Protein AF-A0A538P2S4-F1 (afdb_monomer_lite)

Foldseek 3Di:
DDDDPPPVVVVCVVPPPPVVVVVVLVVVLVVQQVVVCVVVVHRPDSVNSNVVCVVPPVVVVVVVVVVVVVVVVVPD

Secondary structure (DSSP, 8-state):
----TTHHHHHHHIIIIIHHHHHHHHHHHHHHHHHHHHHHTS---HHHHHHHHHHHTHHHHHHHHHHHHHHHTT--

pLDDT: mean 77.77, std 17.89, range [42.19, 95.88]

Sequence (76 aa):
MSDRPDASANDLVKNSNLYREFQAEREEILKHKWIESEKAGYDIGFERALTDWIVKYRSKWRKARQAQQSQTNQTN

Radius of gyration: 17.72 Å; chains: 1; bounding box: 28×37×54 Å

Structure (mmCIF, N/CA/C/O backbone):
data_AF-A0A538P2S4-F1
#
_entry.id   AF-A0A538P2S4-F1
#
loop_
_atom_site.group_PDB
_atom_site.id
_atom_site.type_symbol
_atom_site.label_atom_id
_atom_site.label_alt_id
_atom_site.label_comp_id
_atom_site.label_asym_id
_atom_site.label_entity_id
_atom_site.label_seq_id
_atom_site.pdbx_PDB_ins_code
_atom_site.Cartn_x
_atom_site.Cartn_y
_atom_site.Cartn_z
_atom_site.occupancy
_atom_site.B_iso_or_equiv
_atom_site.auth_seq_id
_atom_site.auth_comp_id
_atom_site.auth_asym_id
_atom_site.auth_atom_id
_atom_site.pdbx_PDB_model_num
ATOM 1 N N . MET A 1 1 ? -2.596 25.229 41.154 1.00 42.19 1 MET A N 1
ATOM 2 C CA . MET A 1 1 ? -3.238 23.943 40.820 1.00 42.19 1 MET A CA 1
ATOM 3 C C . MET A 1 1 ? -3.617 24.005 39.350 1.00 42.19 1 MET A C 1
ATOM 5 O O . MET A 1 1 ? -4.566 24.702 39.022 1.00 42.19 1 MET A O 1
ATOM 9 N N . SER A 1 2 ? -2.828 23.394 38.469 1.00 42.59 2 SER A N 1
ATOM 10 C CA . SER A 1 2 ? -3.118 23.360 37.029 1.00 42.59 2 SER A CA 1
ATOM 11 C C . SER A 1 2 ? -2.831 21.956 36.512 1.00 42.59 2 SER A C 1
ATOM 13 O O . SER A 1 2 ? -1.870 21.739 35.780 1.00 42.59 2 SER A O 1
ATOM 15 N N . ASP A 1 3 ? -3.639 20.992 36.947 1.00 49.88 3 ASP A N 1
ATOM 16 C CA . ASP A 1 3 ? -3.687 19.664 36.347 1.00 49.88 3 ASP A CA 1
ATOM 17 C C . ASP A 1 3 ? -4.234 19.789 34.921 1.00 49.88 3 ASP A C 1
ATOM 19 O O . ASP A 1 3 ? -5.405 20.102 34.708 1.00 49.88 3 ASP A O 1
ATOM 23 N N . ARG A 1 4 ? -3.375 19.570 33.923 1.00 57.00 4 ARG A N 1
ATOM 24 C CA . ARG A 1 4 ? -3.791 19.331 32.536 1.00 57.00 4 ARG A CA 1
ATOM 25 C C . ARG A 1 4 ? -3.499 17.869 32.18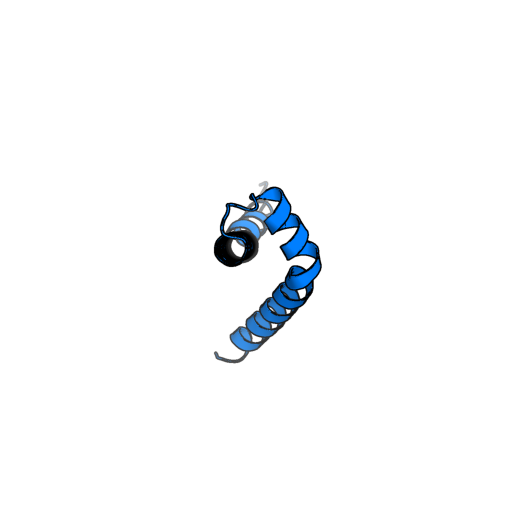6 1.00 57.00 4 ARG A C 1
ATOM 27 O O . ARG A 1 4 ? -2.373 17.578 31.787 1.00 57.00 4 ARG A O 1
ATOM 34 N N . PRO A 1 5 ? -4.475 16.949 32.284 1.00 50.47 5 PRO A N 1
ATOM 35 C CA . PRO A 1 5 ? -4.282 15.544 31.935 1.00 50.47 5 PRO A CA 1
ATOM 36 C C . PRO A 1 5 ? -4.639 15.237 30.465 1.00 50.47 5 PRO A C 1
ATOM 38 O O . PRO A 1 5 ? -5.108 14.147 30.167 1.00 50.47 5 PRO A O 1
ATOM 41 N N . ASP A 1 6 ? -4.435 16.174 29.532 1.00 51.97 6 ASP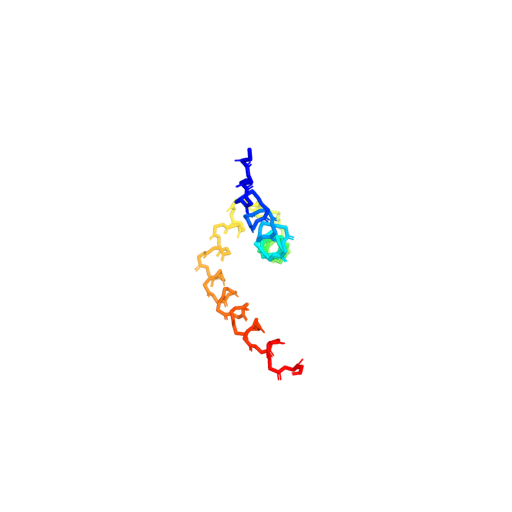 A N 1
ATOM 42 C CA . ASP A 1 6 ? -4.835 15.999 28.117 1.00 51.97 6 ASP A CA 1
ATOM 43 C C . ASP A 1 6 ? -3.676 15.585 27.185 1.00 51.97 6 ASP A C 1
ATOM 45 O O . ASP A 1 6 ? -3.875 15.245 26.023 1.00 51.97 6 ASP A O 1
ATOM 49 N N . ALA A 1 7 ? -2.436 15.555 27.684 1.00 51.28 7 ALA A N 1
ATOM 50 C CA . ALA A 1 7 ? -1.293 15.103 26.886 1.00 51.28 7 ALA A CA 1
ATOM 51 C C . ALA A 1 7 ? -1.169 13.564 26.834 1.00 51.28 7 ALA A C 1
ATOM 53 O O . ALA A 1 7 ? -0.674 13.022 25.850 1.00 51.28 7 ALA A O 1
ATOM 54 N N . SER A 1 8 ? -1.655 12.835 27.850 1.00 56.50 8 SER A N 1
ATOM 55 C CA . SER A 1 8 ? -1.415 11.387 27.960 1.00 56.50 8 SER A CA 1
ATOM 56 C C . SER A 1 8 ? -2.362 10.537 27.110 1.00 56.50 8 SER A C 1
ATOM 58 O O . SER A 1 8 ? -1.926 9.538 26.549 1.00 56.50 8 SER A O 1
ATOM 60 N N . ALA A 1 9 ? -3.631 10.923 26.940 1.00 55.47 9 ALA A N 1
ATOM 61 C CA . ALA A 1 9 ? -4.597 10.134 26.169 1.00 55.47 9 ALA A CA 1
ATOM 62 C C . ALA A 1 9 ? -4.240 10.075 24.673 1.00 55.47 9 ALA A C 1
ATOM 64 O O . ALA A 1 9 ? -4.319 9.018 24.047 1.00 55.47 9 ALA A O 1
ATOM 65 N N . ASN A 1 10 ? -3.782 11.194 24.107 1.00 55.66 10 ASN A N 1
ATOM 66 C CA . ASN A 1 10 ? -3.385 11.269 22.703 1.00 55.66 10 ASN A CA 1
ATOM 67 C C . ASN A 1 10 ? -2.070 10.507 22.448 1.00 55.66 10 ASN A C 1
ATOM 69 O O . ASN A 1 10 ? -1.942 9.838 21.425 1.00 55.66 10 ASN A O 1
ATOM 73 N N . ASP A 1 11 ? -1.120 10.530 23.390 1.00 55.47 11 ASP A N 1
ATOM 74 C CA . ASP A 1 11 ? 0.099 9.712 23.312 1.00 55.47 11 ASP A CA 1
ATOM 75 C C . ASP A 1 11 ? -0.170 8.219 23.535 1.00 55.47 11 ASP A C 1
ATOM 77 O O . ASP A 1 11 ? 0.426 7.380 22.862 1.00 55.47 11 ASP A O 1
ATOM 81 N N . LEU A 1 12 ? -1.114 7.849 24.401 1.00 53.28 12 LEU A N 1
ATOM 82 C CA . LEU A 1 12 ? -1.519 6.453 24.586 1.00 53.28 12 LEU A CA 1
ATOM 83 C C . LEU A 1 12 ? -2.180 5.893 23.322 1.00 53.28 12 LEU A C 1
ATOM 85 O O . LEU A 1 12 ? -1.853 4.783 22.911 1.00 53.28 12 LEU A O 1
ATOM 89 N N . VAL A 1 13 ? -3.041 6.659 22.645 1.00 54.69 13 VAL A N 1
ATOM 90 C CA . VAL A 1 13 ? -3.673 6.250 21.373 1.00 54.69 13 VAL A CA 1
ATOM 91 C C . VAL A 1 13 ? -2.654 6.170 20.228 1.00 54.69 13 VAL A C 1
ATOM 93 O O . VAL A 1 13 ? -2.700 5.235 19.420 1.00 54.69 13 VAL A O 1
ATOM 96 N N . LYS A 1 14 ? -1.691 7.101 20.182 1.00 51.28 14 LYS A N 1
ATOM 97 C CA . LYS A 1 14 ? -0.589 7.093 19.206 1.00 51.28 14 LYS A CA 1
ATOM 98 C C . LYS A 1 14 ? 0.350 5.901 19.397 1.00 51.28 14 LYS A C 1
ATOM 100 O O . LYS A 1 14 ? 0.733 5.290 18.403 1.00 51.28 14 LYS A O 1
ATOM 105 N N . ASN A 1 15 ? 0.658 5.526 20.640 1.00 54.66 15 ASN A N 1
ATOM 106 C CA . ASN A 1 15 ? 1.567 4.419 20.952 1.00 54.66 15 ASN A CA 1
ATOM 107 C C . ASN A 1 15 ? 0.909 3.025 20.894 1.00 54.66 15 ASN A C 1
ATOM 109 O O . ASN A 1 15 ? 1.607 2.040 20.666 1.00 54.66 15 ASN A O 1
ATOM 113 N N . SER A 1 16 ? -0.411 2.901 21.078 1.00 60.84 16 SER A N 1
ATOM 114 C CA . SER A 1 16 ? -1.034 1.584 21.322 1.00 60.84 16 SER A CA 1
ATOM 115 C C . SER A 1 16 ? -1.665 0.905 20.107 1.00 60.84 16 SER A C 1
ATOM 117 O O . SER A 1 16 ? -1.539 -0.311 19.987 1.00 60.84 16 SER A O 1
ATOM 119 N N . ASN A 1 17 ? -2.312 1.634 19.192 1.00 69.06 17 ASN A N 1
ATOM 120 C CA . ASN A 1 17 ? -2.991 1.012 18.046 1.00 69.06 17 ASN A CA 1
ATOM 121 C C . ASN A 1 17 ? -2.670 1.697 16.720 1.00 69.06 17 ASN A C 1
ATOM 123 O O . ASN A 1 17 ? -2.324 1.004 15.771 1.00 69.06 17 ASN A O 1
ATOM 127 N N . LEU A 1 18 ? -2.689 3.031 16.637 1.00 73.19 18 LEU A N 1
ATOM 128 C CA . LEU A 1 18 ? -2.501 3.721 15.354 1.00 73.19 18 LEU A CA 1
ATOM 129 C C . LEU A 1 18 ? -1.120 3.457 14.735 1.00 73.19 18 LEU A C 1
ATOM 131 O O . LEU A 1 18 ? -1.027 3.153 13.548 1.00 73.19 18 LEU A O 1
ATOM 135 N N . TYR A 1 19 ? -0.054 3.517 15.537 1.00 79.38 19 TYR A N 1
ATOM 136 C CA . TYR A 1 19 ? 1.293 3.213 15.054 1.00 79.38 19 TYR A CA 1
ATOM 137 C C . TYR A 1 19 ? 1.438 1.749 14.613 1.00 79.38 19 TYR A C 1
ATOM 139 O O . TYR A 1 19 ? 2.080 1.463 13.606 1.00 79.38 19 TYR A O 1
ATOM 147 N N . ARG A 1 20 ? 0.783 0.813 15.311 1.00 81.38 20 ARG A N 1
ATOM 148 C CA . ARG A 1 20 ? 0.773 -0.611 14.938 1.00 81.38 20 ARG A CA 1
ATOM 149 C C . ARG A 1 20 ? -0.022 -0.865 13.660 1.00 81.38 20 ARG A C 1
ATOM 151 O O . ARG A 1 20 ? 0.396 -1.687 12.850 1.00 81.38 20 ARG A O 1
ATOM 158 N N . GLU A 1 21 ? -1.140 -0.166 13.464 1.00 81.38 21 GLU A N 1
ATOM 159 C CA . GLU A 1 21 ? -1.888 -0.185 12.201 1.00 81.38 21 GLU A CA 1
ATOM 160 C C . GLU A 1 21 ? -1.027 0.361 11.056 1.00 81.38 21 GLU A C 1
ATOM 162 O O . GLU A 1 21 ? -0.961 -0.260 10.001 1.00 81.38 21 GLU A O 1
ATOM 167 N N . PHE A 1 22 ? -0.314 1.469 11.273 1.00 83.56 22 PHE A N 1
ATOM 168 C CA . PHE A 1 22 ? 0.575 2.048 10.265 1.00 83.56 22 PHE A CA 1
ATOM 169 C C . PHE A 1 22 ? 1.730 1.110 9.894 1.00 83.56 22 PHE A C 1
ATOM 171 O O . PHE A 1 22 ? 2.032 0.938 8.714 1.00 83.56 22 PHE A O 1
ATOM 178 N N . GLN A 1 23 ? 2.350 0.457 10.881 1.00 86.88 23 GLN A N 1
ATOM 179 C CA . GLN A 1 23 ? 3.397 -0.532 10.619 1.00 86.88 23 GLN A CA 1
ATOM 180 C C . GLN A 1 23 ? 2.857 -1.740 9.851 1.00 86.88 23 GLN A C 1
ATOM 182 O O . G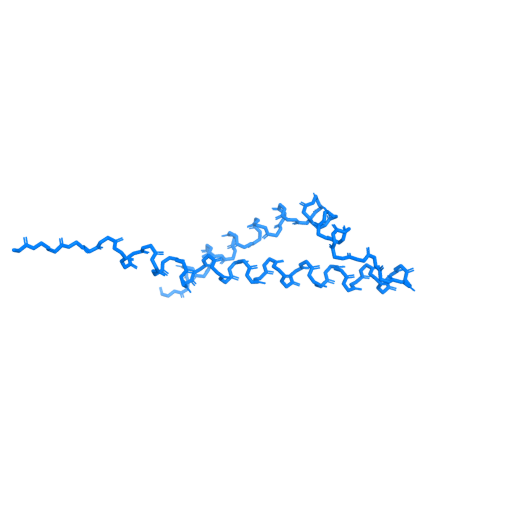LN A 1 23 ? 3.471 -2.165 8.876 1.00 86.88 23 GLN A O 1
ATOM 187 N N . ALA A 1 24 ? 1.677 -2.239 10.221 1.00 88.81 24 ALA A N 1
ATOM 188 C CA . ALA A 1 24 ? 1.042 -3.338 9.503 1.00 88.81 24 ALA A CA 1
ATOM 189 C C . ALA A 1 24 ? 0.655 -2.948 8.062 1.00 88.81 24 ALA A C 1
ATOM 191 O O . ALA A 1 24 ? 0.833 -3.750 7.149 1.00 88.81 24 ALA A O 1
ATOM 192 N N . GLU A 1 25 ? 0.179 -1.717 7.837 1.00 89.69 25 GLU A N 1
ATOM 193 C CA . GLU A 1 25 ? -0.099 -1.186 6.495 1.00 89.69 25 GLU A CA 1
ATOM 194 C C . GLU A 1 25 ? 1.193 -1.128 5.662 1.00 89.69 25 GLU A C 1
ATOM 196 O O . GLU A 1 25 ? 1.235 -1.610 4.530 1.00 89.69 25 GLU A O 1
ATOM 201 N N . ARG A 1 26 ? 2.283 -0.616 6.248 1.00 90.75 26 ARG A N 1
ATOM 202 C CA . ARG A 1 26 ? 3.596 -0.541 5.596 1.00 90.75 26 ARG A CA 1
ATOM 203 C C . ARG A 1 26 ? 4.161 -1.919 5.251 1.00 90.75 26 ARG A C 1
ATOM 205 O O . ARG A 1 26 ? 4.702 -2.094 4.160 1.00 90.75 26 ARG A O 1
ATOM 212 N N . GLU A 1 27 ? 4.052 -2.889 6.153 1.00 92.19 27 GLU A N 1
ATOM 213 C CA . GLU A 1 27 ? 4.469 -4.271 5.895 1.00 92.19 27 GLU A CA 1
ATOM 214 C C . GLU A 1 27 ? 3.678 -4.898 4.746 1.00 92.19 27 GLU A C 1
ATOM 216 O O . GLU A 1 27 ? 4.263 -5.585 3.908 1.00 92.19 27 GLU A O 1
ATOM 221 N N . GLU A 1 28 ? 2.373 -4.635 4.666 1.00 93.31 28 GLU A N 1
ATOM 222 C CA . GLU A 1 28 ? 1.532 -5.143 3.583 1.00 93.31 28 GLU A CA 1
ATOM 223 C C . GLU A 1 28 ? 1.951 -4.561 2.225 1.00 93.31 28 GLU A C 1
ATOM 225 O O . GLU A 1 28 ? 2.065 -5.294 1.241 1.00 93.31 28 GLU A O 1
ATOM 230 N N . ILE A 1 29 ? 2.272 -3.264 2.178 1.00 92.88 29 ILE A N 1
ATOM 231 C CA . ILE A 1 29 ? 2.792 -2.605 0.971 1.00 92.88 29 ILE A CA 1
ATOM 232 C C . ILE A 1 29 ? 4.142 -3.205 0.558 1.00 92.88 29 ILE A C 1
ATOM 234 O O . ILE A 1 29 ? 4.376 -3.446 -0.627 1.00 92.88 29 ILE A O 1
ATOM 238 N N . LEU A 1 30 ? 5.037 -3.476 1.514 1.00 93.25 30 LEU A N 1
ATOM 239 C CA . LEU A 1 30 ? 6.336 -4.092 1.229 1.00 93.25 30 LEU A CA 1
ATOM 240 C C . LEU A 1 30 ? 6.195 -5.530 0.716 1.00 93.25 30 LEU A C 1
ATOM 242 O O . LEU A 1 30 ? 6.899 -5.907 -0.221 1.00 93.25 30 LEU A O 1
ATOM 246 N N . LYS A 1 31 ? 5.266 -6.313 1.274 1.00 93.31 31 LYS A N 1
ATOM 247 C CA . LYS A 1 31 ? 4.938 -7.654 0.768 1.00 93.31 31 LYS A CA 1
ATOM 248 C C . LYS A 1 31 ? 4.375 -7.591 -0.647 1.00 93.31 31 LYS A C 1
ATOM 250 O O . LYS A 1 31 ? 4.830 -8.342 -1.504 1.00 93.31 31 LYS A O 1
ATOM 255 N N . HIS A 1 32 ? 3.443 -6.671 -0.910 1.00 93.31 32 HIS A N 1
ATOM 256 C CA . HIS A 1 32 ? 2.879 -6.461 -2.247 1.00 93.31 32 HIS A CA 1
ATOM 257 C C . HIS A 1 32 ? 3.960 -6.095 -3.261 1.00 93.31 32 HIS A C 1
ATOM 259 O O . HIS A 1 32 ? 4.037 -6.700 -4.327 1.00 93.31 32 HIS A O 1
ATOM 265 N N . LYS A 1 33 ? 4.848 -5.162 -2.894 1.00 94.50 33 LYS A N 1
ATOM 266 C CA . LYS A 1 33 ? 6.015 -4.799 -3.705 1.00 94.50 33 LYS A CA 1
ATOM 267 C C . LYS A 1 33 ? 6.853 -6.027 -4.034 1.00 94.50 33 LYS A C 1
ATOM 269 O O . LYS A 1 33 ? 7.183 -6.218 -5.194 1.00 94.50 33 LYS A O 1
ATOM 274 N N . TRP A 1 34 ? 7.202 -6.840 -3.036 1.00 94.31 34 TRP A N 1
ATOM 275 C CA . TRP A 1 34 ? 8.026 -8.025 -3.260 1.00 94.31 34 TRP A CA 1
ATOM 276 C C . TRP A 1 34 ? 7.348 -9.010 -4.220 1.00 94.31 34 TRP A C 1
ATOM 278 O O . TRP A 1 34 ? 7.948 -9.366 -5.225 1.00 94.31 34 TRP A O 1
ATOM 288 N N . ILE A 1 35 ? 6.080 -9.359 -3.985 1.00 93.88 35 ILE A N 1
ATOM 289 C CA . ILE A 1 35 ? 5.326 -10.296 -4.838 1.00 93.88 35 ILE A CA 1
ATOM 290 C C . ILE A 1 35 ? 5.232 -9.792 -6.283 1.00 93.88 35 ILE A C 1
ATOM 292 O O . ILE A 1 35 ? 5.438 -10.556 -7.226 1.00 93.88 35 ILE A O 1
ATOM 296 N N . GLU A 1 36 ? 4.923 -8.511 -6.477 1.00 93.62 36 GLU A N 1
ATOM 297 C CA . GLU A 1 36 ? 4.812 -7.937 -7.817 1.00 93.62 36 GLU A CA 1
ATOM 298 C C . GLU A 1 36 ? 6.176 -7.794 -8.503 1.00 93.62 36 GLU A C 1
ATOM 300 O O . GLU A 1 36 ? 6.254 -7.993 -9.713 1.00 93.62 36 GLU A O 1
ATOM 305 N N . SER A 1 37 ? 7.252 -7.512 -7.763 1.00 94.50 37 SER A N 1
ATOM 306 C CA . SER A 1 37 ? 8.614 -7.507 -8.311 1.00 94.50 37 SER A CA 1
ATOM 307 C C . SER A 1 37 ? 9.066 -8.911 -8.731 1.00 94.50 37 SER A C 1
ATOM 309 O O . SER A 1 37 ? 9.608 -9.070 -9.824 1.00 94.50 37 SER A O 1
ATOM 311 N N . GLU A 1 38 ? 8.776 -9.939 -7.927 1.00 95.88 38 GLU A N 1
ATOM 312 C CA . GLU A 1 38 ? 9.034 -11.345 -8.282 1.00 95.88 38 GLU A CA 1
ATOM 313 C C . GLU A 1 38 ? 8.259 -11.745 -9.543 1.00 95.88 38 GLU A C 1
ATOM 315 O O . GLU A 1 38 ? 8.802 -12.360 -10.459 1.00 95.88 38 GLU A O 1
ATOM 320 N N . LYS A 1 39 ? 6.988 -11.342 -9.634 1.00 93.50 39 LYS A N 1
ATOM 321 C CA . LYS A 1 39 ? 6.130 -11.637 -10.787 1.00 93.50 39 LYS A CA 1
ATOM 322 C C . LYS A 1 39 ? 6.549 -10.887 -12.052 1.00 93.50 39 LYS A C 1
ATOM 324 O O . LYS A 1 39 ? 6.399 -11.416 -13.152 1.00 93.50 39 LYS A O 1
ATOM 329 N N . ALA A 1 40 ? 7.028 -9.655 -11.910 1.00 92.88 40 ALA A N 1
ATOM 330 C CA . ALA A 1 40 ? 7.492 -8.839 -13.024 1.00 92.88 40 ALA A CA 1
ATOM 331 C C . ALA A 1 40 ? 8.894 -9.248 -13.509 1.00 92.88 40 ALA A C 1
ATOM 333 O O . ALA A 1 40 ? 9.248 -8.952 -14.648 1.00 92.88 40 ALA A O 1
ATOM 334 N N . GLY A 1 41 ? 9.685 -9.921 -12.666 1.00 94.62 41 GLY A N 1
ATOM 335 C CA . GLY A 1 41 ? 11.084 -10.253 -12.946 1.00 94.62 41 GLY A CA 1
ATOM 336 C C . GLY A 1 41 ? 12.034 -9.054 -12.836 1.00 94.62 41 GLY A C 1
ATOM 337 O O . GLY A 1 41 ? 13.183 -9.134 -13.262 1.00 94.62 41 GLY A O 1
ATOM 338 N N . TYR A 1 42 ? 11.562 -7.931 -12.291 1.00 91.38 42 TYR A N 1
ATOM 339 C CA . TYR A 1 42 ? 12.339 -6.722 -12.026 1.00 91.38 42 TYR A CA 1
ATOM 340 C C . TYR A 1 42 ? 11.697 -5.933 -10.883 1.00 91.38 42 TYR A C 1
ATOM 342 O O . TYR A 1 42 ? 10.508 -6.089 -10.603 1.00 91.38 42 TYR A O 1
ATOM 350 N N . ASP A 1 43 ? 12.461 -5.058 -10.219 1.00 93.81 43 ASP A N 1
ATOM 351 C CA . ASP A 1 43 ? 11.882 -4.245 -9.152 1.00 93.81 43 ASP A CA 1
ATOM 352 C C . ASP A 1 43 ? 10.889 -3.221 -9.715 1.00 93.81 43 ASP A C 1
ATOM 354 O O . ASP A 1 43 ? 11.270 -2.290 -10.424 1.00 93.81 43 ASP A O 1
ATOM 358 N N . ILE A 1 44 ? 9.609 -3.365 -9.364 1.00 93.00 44 ILE A N 1
ATOM 359 C CA . ILE A 1 44 ? 8.560 -2.436 -9.794 1.00 93.00 44 ILE A CA 1
ATOM 360 C C . ILE A 1 44 ? 8.662 -1.063 -9.115 1.00 93.00 44 ILE A C 1
ATOM 362 O O . ILE A 1 44 ? 8.013 -0.116 -9.562 1.00 93.00 44 ILE A O 1
ATOM 366 N N . GLY A 1 45 ? 9.456 -0.955 -8.044 1.00 92.69 45 GLY A N 1
ATOM 367 C CA . GLY A 1 45 ? 9.635 0.268 -7.269 1.00 92.69 45 GLY A CA 1
ATOM 368 C C . GLY A 1 45 ? 8.538 0.496 -6.224 1.00 92.69 45 GLY A C 1
ATOM 369 O O . GLY A 1 45 ? 7.413 0.002 -6.329 1.00 92.69 45 GLY A O 1
ATOM 370 N N . PHE A 1 46 ? 8.881 1.249 -5.175 1.00 90.94 46 PHE A N 1
ATOM 371 C CA . PHE A 1 46 ? 7.995 1.461 -4.026 1.00 90.94 46 PHE A CA 1
ATOM 372 C C . PHE A 1 46 ? 6.737 2.259 -4.385 1.00 90.94 46 PHE A C 1
ATOM 374 O O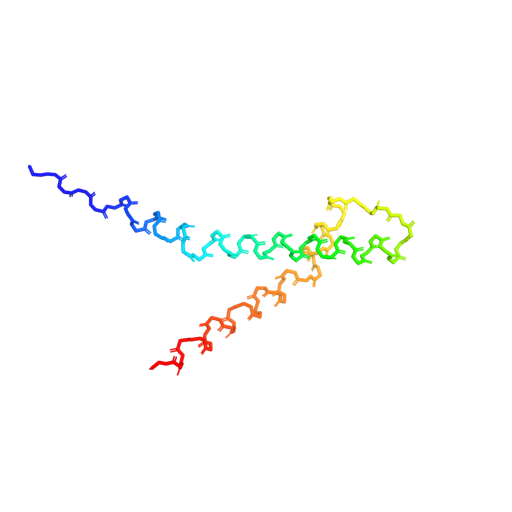 . PHE A 1 46 ? 5.640 1.818 -4.067 1.00 90.94 46 PHE A O 1
ATOM 381 N N . GLU A 1 47 ? 6.870 3.370 -5.110 1.00 94.25 47 GLU A N 1
ATOM 382 C CA . GLU A 1 47 ? 5.738 4.239 -5.475 1.00 94.25 47 GLU A CA 1
ATOM 383 C C . GLU A 1 47 ? 4.671 3.514 -6.308 1.00 94.25 47 GLU A C 1
ATOM 385 O O . GLU A 1 47 ? 3.465 3.667 -6.085 1.00 94.25 47 GLU A O 1
ATOM 390 N N . ARG A 1 48 ? 5.111 2.666 -7.248 1.00 92.56 48 ARG A N 1
ATOM 391 C CA . ARG A 1 48 ? 4.210 1.866 -8.084 1.00 92.56 48 ARG A CA 1
ATOM 392 C C . ARG A 1 48 ? 3.484 0.813 -7.256 1.00 92.56 48 ARG A C 1
ATOM 394 O O . ARG A 1 48 ? 2.268 0.687 -7.379 1.00 92.56 48 ARG A O 1
ATOM 401 N N . ALA A 1 49 ? 4.213 0.095 -6.400 1.00 94.50 49 ALA A N 1
ATOM 402 C CA . ALA A 1 49 ? 3.629 -0.888 -5.495 1.00 94.50 49 ALA A CA 1
ATOM 403 C C . ALA A 1 49 ? 2.638 -0.242 -4.517 1.00 94.50 49 ALA A C 1
ATOM 4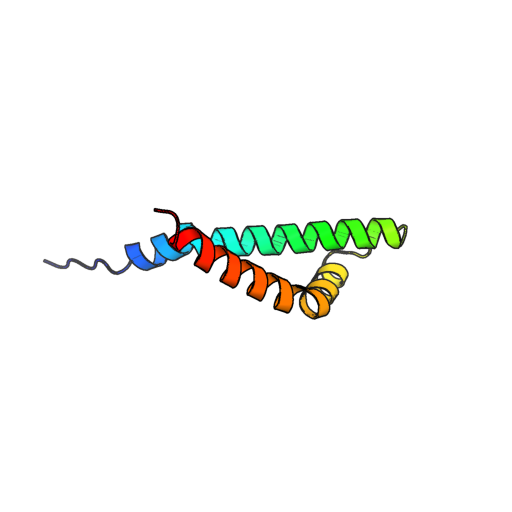05 O O . ALA A 1 49 ? 1.545 -0.764 -4.320 1.00 94.50 49 ALA A O 1
ATOM 406 N N . LEU A 1 50 ? 2.995 0.913 -3.950 1.00 92.94 50 LEU A N 1
ATOM 407 C CA . LEU A 1 50 ? 2.164 1.684 -3.032 1.00 92.94 50 LEU A CA 1
ATOM 408 C C . LEU A 1 50 ? 0.856 2.108 -3.701 1.00 92.94 50 LEU A C 1
ATOM 410 O O . LEU A 1 50 ? -0.219 1.856 -3.163 1.00 92.94 50 LEU A O 1
ATOM 414 N N . THR A 1 51 ? 0.939 2.714 -4.885 1.00 94.56 51 THR A N 1
ATOM 415 C CA . THR A 1 51 ? -0.245 3.177 -5.621 1.00 94.56 51 THR A CA 1
ATOM 416 C C . THR A 1 51 ? -1.168 2.010 -5.966 1.00 94.56 51 THR A C 1
ATOM 418 O O . THR A 1 51 ? -2.371 2.071 -5.707 1.00 94.56 51 THR A O 1
ATOM 421 N N . ASP A 1 52 ? -0.607 0.920 -6.496 1.00 92.94 52 ASP A N 1
ATOM 422 C CA . ASP A 1 52 ? -1.371 -0.279 -6.844 1.00 92.94 52 ASP A CA 1
ATOM 423 C C . ASP A 1 52 ? -2.046 -0.902 -5.611 1.00 92.94 52 ASP A C 1
ATOM 425 O O . ASP A 1 52 ? -3.239 -1.227 -5.633 1.00 92.94 52 ASP A O 1
ATOM 429 N N . TRP A 1 53 ? -1.311 -0.981 -4.499 1.00 93.94 53 TRP A N 1
ATOM 430 C CA . TRP A 1 53 ? -1.809 -1.511 -3.238 1.00 93.94 53 TRP A CA 1
ATOM 431 C C . TRP A 1 53 ? -2.950 -0.669 -2.654 1.00 93.94 53 TRP A C 1
ATOM 433 O O . TRP A 1 53 ? -3.989 -1.209 -2.253 1.00 93.94 53 TRP A O 1
ATOM 443 N N . ILE A 1 54 ? -2.799 0.661 -2.658 1.00 91.81 54 ILE A N 1
ATOM 444 C CA . ILE A 1 54 ? -3.817 1.599 -2.168 1.00 91.81 54 ILE A CA 1
ATOM 445 C C . ILE A 1 54 ? -5.126 1.440 -2.945 1.00 91.81 54 ILE A C 1
ATOM 447 O O . ILE A 1 54 ? -6.199 1.428 -2.337 1.00 91.81 54 ILE A O 1
ATOM 451 N N . VAL A 1 55 ? -5.048 1.304 -4.269 1.00 92.88 55 VAL A N 1
ATOM 452 C CA . VAL A 1 55 ? -6.232 1.218 -5.132 1.00 92.88 55 VAL A CA 1
ATOM 453 C C . VAL A 1 55 ? -6.932 -0.135 -4.995 1.00 92.88 55 VAL A C 1
ATOM 455 O O . VAL A 1 55 ? -8.159 -0.184 -4.910 1.00 92.88 55 VAL A O 1
ATOM 458 N N . LYS A 1 56 ? -6.179 -1.239 -4.951 1.00 89.50 56 LYS A N 1
ATOM 459 C CA . LYS A 1 56 ? -6.751 -2.593 -5.053 1.00 89.50 56 LYS A CA 1
ATOM 460 C C . LYS A 1 56 ? -7.011 -3.270 -3.709 1.00 89.50 56 LYS A C 1
ATOM 462 O O . LYS A 1 56 ? -8.002 -3.987 -3.568 1.00 89.50 56 LYS A O 1
ATOM 467 N N . TYR A 1 57 ? -6.147 -3.059 -2.718 1.00 90.31 57 TYR A N 1
ATOM 468 C CA . TYR A 1 57 ? -6.108 -3.896 -1.513 1.00 90.31 57 TYR A CA 1
ATOM 469 C C . TYR A 1 57 ? -6.471 -3.141 -0.236 1.00 90.31 57 TYR A C 1
ATOM 471 O O . TYR A 1 57 ? -7.147 -3.704 0.631 1.00 90.31 57 TYR A O 1
ATOM 479 N N . ARG A 1 58 ? -6.122 -1.854 -0.130 1.00 89.25 58 ARG A N 1
ATOM 480 C CA . ARG A 1 58 ? -6.280 -1.065 1.105 1.00 89.25 58 ARG A CA 1
ATOM 481 C C . ARG A 1 58 ? -7.690 -1.076 1.687 1.00 89.25 58 ARG A C 1
ATOM 483 O O . ARG A 1 58 ? -7.867 -1.218 2.897 1.00 89.25 58 ARG A O 1
ATOM 490 N N . SER A 1 59 ? -8.712 -0.944 0.844 1.00 89.06 59 SER A N 1
ATOM 491 C CA . SER A 1 59 ? -10.112 -0.949 1.289 1.00 89.06 59 SER A CA 1
ATOM 492 C C . SER A 1 59 ? -10.520 -2.285 1.915 1.00 89.06 59 SER A C 1
ATOM 494 O O . SER A 1 59 ? -11.237 -2.304 2.915 1.00 89.06 59 SER A O 1
ATOM 496 N N . LYS A 1 60 ? -10.051 -3.408 1.356 1.00 89.25 60 LYS A N 1
ATOM 497 C CA . LYS A 1 60 ? -10.314 -4.752 1.887 1.00 89.25 60 LYS A CA 1
ATOM 498 C C . LYS A 1 60 ? -9.511 -5.004 3.162 1.00 89.25 60 LYS A C 1
ATOM 500 O O . LYS A 1 60 ? -10.068 -5.508 4.133 1.00 89.25 60 LYS A O 1
ATOM 505 N N . TRP A 1 61 ? -8.245 -4.595 3.174 1.00 89.31 61 TRP A N 1
ATOM 506 C CA . TRP A 1 61 ? -7.359 -4.714 4.329 1.00 89.31 61 TRP A CA 1
ATOM 507 C C . TRP A 1 61 ? -7.919 -3.980 5.557 1.00 89.31 61 TRP A C 1
ATOM 509 O O . TRP A 1 61 ? -8.066 -4.584 6.618 1.00 89.31 61 TRP A O 1
ATOM 519 N N . ARG A 1 62 ? -8.377 -2.727 5.397 1.00 85.94 62 ARG A N 1
ATOM 520 C CA . ARG A 1 62 ? -9.027 -1.975 6.488 1.00 85.94 62 ARG A CA 1
ATOM 521 C C . ARG A 1 62 ? -10.271 -2.673 7.038 1.00 85.94 62 ARG A C 1
ATOM 523 O O . ARG A 1 62 ? -10.442 -2.734 8.252 1.00 85.94 62 ARG A O 1
ATOM 530 N N . LYS A 1 63 ? -11.132 -3.209 6.165 1.00 86.62 63 LYS A N 1
ATOM 531 C CA . LYS A 1 63 ? -12.333 -3.951 6.589 1.00 86.62 63 LYS A CA 1
ATOM 532 C C . LYS A 1 63 ? -11.969 -5.210 7.380 1.00 86.62 63 LYS A C 1
ATOM 534 O O . LYS A 1 63 ? -12.584 -5.474 8.407 1.00 86.62 63 LYS A O 1
ATOM 539 N N . ALA A 1 64 ? -10.955 -5.953 6.934 1.00 86.50 64 ALA A N 1
ATOM 540 C CA . ALA A 1 64 ? -10.473 -7.140 7.636 1.00 86.50 64 ALA A CA 1
ATOM 541 C C . ALA A 1 64 ? -9.916 -6.800 9.031 1.00 86.50 64 ALA A C 1
ATOM 543 O O . ALA A 1 64 ? -10.248 -7.483 9.996 1.00 86.50 64 ALA A O 1
ATOM 544 N N . ARG A 1 65 ? -9.155 -5.703 9.163 1.00 82.19 65 ARG A N 1
ATOM 545 C CA . ARG A 1 65 ? -8.632 -5.223 10.457 1.00 82.19 65 ARG A CA 1
ATOM 546 C C . ARG A 1 65 ? -9.741 -4.798 11.422 1.00 82.19 65 ARG A C 1
ATOM 548 O O . ARG A 1 65 ? -9.704 -5.176 12.587 1.00 82.19 65 ARG A O 1
ATOM 555 N N . GLN A 1 66 ? -10.754 -4.069 10.943 1.00 78.00 66 GLN A N 1
ATOM 556 C CA . GLN A 1 66 ? -11.914 -3.680 11.763 1.00 78.00 66 GLN A CA 1
ATOM 557 C C . GLN A 1 66 ? -12.708 -4.897 12.262 1.00 78.00 66 GLN A C 1
ATOM 559 O O . GLN A 1 66 ? -13.114 -4.947 13.425 1.00 78.00 66 GLN A O 1
ATOM 564 N N . ALA A 1 67 ? -12.894 -5.901 11.400 1.00 76.69 67 ALA A N 1
ATOM 565 C CA . ALA A 1 67 ? -13.539 -7.155 11.776 1.00 76.69 67 ALA A CA 1
ATOM 566 C C . ALA A 1 67 ? -12.704 -7.952 12.794 1.00 76.69 67 ALA A C 1
ATOM 568 O O . ALA A 1 67 ? -13.261 -8.462 13.763 1.00 76.69 67 ALA A O 1
ATOM 569 N N . GLN A 1 68 ? -11.376 -8.005 12.626 1.00 72.19 68 GLN A N 1
ATOM 570 C CA . GLN A 1 68 ? -10.475 -8.647 13.588 1.00 72.19 68 GLN A CA 1
ATOM 571 C C . GLN A 1 68 ? -10.517 -7.971 14.960 1.00 72.19 68 GLN A C 1
ATOM 573 O O . GLN A 1 68 ? -10.684 -8.669 15.950 1.00 72.19 68 GLN A O 1
ATOM 578 N N . GLN A 1 69 ? -10.446 -6.636 15.035 1.00 66.69 69 GLN A N 1
ATOM 579 C CA . GLN A 1 69 ? -10.515 -5.904 16.311 1.00 66.69 69 GLN A CA 1
ATOM 580 C C . GLN A 1 69 ? -11.838 -6.139 17.058 1.00 66.69 69 GLN A C 1
ATOM 582 O O . GLN A 1 69 ? -11.862 -6.177 18.285 1.00 66.69 69 GLN A O 1
ATOM 587 N N . SER A 1 70 ? -12.933 -6.329 16.319 1.00 59.50 70 SER A N 1
ATOM 588 C CA . SER A 1 70 ? -14.248 -6.619 16.899 1.00 59.50 70 SER A CA 1
ATOM 589 C C . SER A 1 70 ? -14.332 -8.044 17.464 1.00 59.50 70 SER A C 1
ATOM 591 O O . SER A 1 70 ? -15.028 -8.266 18.451 1.00 59.50 70 SER A O 1
ATOM 593 N N . GLN A 1 71 ? -13.600 -9.001 16.879 1.00 57.44 71 GLN A N 1
ATOM 594 C CA . GLN A 1 71 ? -13.512 -10.377 17.381 1.00 57.44 71 GLN A CA 1
ATOM 595 C C . GLN A 1 71 ? -12.616 -10.491 18.621 1.00 57.44 71 GLN A C 1
ATOM 597 O O . GLN A 1 71 ? -12.942 -11.254 19.525 1.00 57.44 71 GLN A O 1
ATOM 602 N N . THR A 1 72 ? -11.538 -9.704 18.723 1.00 56.41 72 THR A N 1
ATOM 603 C CA . THR A 1 72 ? -10.641 -9.747 19.893 1.00 56.41 72 THR A CA 1
ATOM 604 C C . THR A 1 72 ? -11.310 -9.286 21.192 1.00 56.41 72 THR A C 1
ATOM 606 O O . THR A 1 72 ? -10.898 -9.711 22.265 1.00 56.41 72 THR A O 1
ATOM 609 N N . ASN A 1 73 ? -12.356 -8.453 21.117 1.00 54.38 73 ASN A N 1
ATOM 610 C CA . ASN A 1 73 ? -13.072 -7.935 22.291 1.00 54.38 73 ASN A CA 1
ATOM 611 C C . ASN A 1 73 ? -14.170 -8.873 22.841 1.00 54.38 73 ASN A C 1
ATOM 613 O O . ASN A 1 73 ? -14.816 -8.510 23.820 1.00 54.38 73 ASN A O 1
ATOM 617 N N . GLN A 1 74 ? -14.412 -10.046 22.237 1.00 47.31 74 GLN A N 1
ATOM 618 C CA . GLN A 1 74 ? -15.413 -11.022 22.716 1.00 47.31 74 GLN A CA 1
ATOM 619 C C . GLN A 1 74 ? -14.820 -12.240 23.437 1.00 47.31 74 GLN A C 1
ATOM 621 O O . GLN A 1 74 ? -15.567 -13.047 23.982 1.00 47.31 74 GLN A O 1
ATOM 626 N N . THR A 1 75 ? -13.496 -12.370 23.486 1.00 4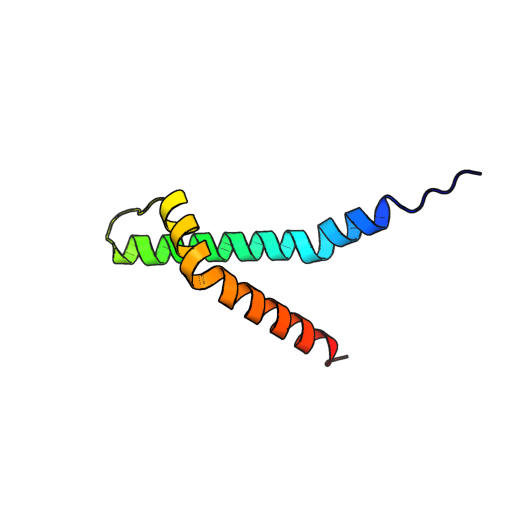6.47 75 THR A N 1
ATOM 627 C CA . THR A 1 75 ? -12.813 -13.400 24.278 1.00 46.47 75 THR A CA 1
ATOM 628 C C . THR A 1 75 ? -12.092 -12.754 25.454 1.00 46.47 75 THR A C 1
ATOM 630 O O . THR A 1 75 ? -10.873 -12.597 25.410 1.00 46.47 75 THR A O 1
ATOM 633 N N . ASN A 1 76 ? -12.844 -12.344 26.477 1.00 42.28 76 ASN A N 1
ATOM 634 C CA . ASN A 1 76 ? -12.339 -12.219 27.844 1.00 42.28 76 ASN A CA 1
ATOM 635 C C . ASN A 1 76 ? -13.481 -12.331 28.853 1.00 42.28 76 ASN A C 1
ATOM 637 O O . ASN A 1 76 ? -14.503 -11.642 28.641 1.00 42.28 76 ASN A O 1
#